Protein AF-A0A4Y2I0S1-F1 (afdb_monomer)

Secondary structure (DSSP, 8-state):
----S----PPPP--S-TTSHHHHHHHHHHHHHHHHHHT-S--EEEE-HHHHHHHHHHHHTSPTT-TTTT-EEEE-HHHHHHHHHHHHHHHTTTTTHHHHHHTTS-HHHHHHHHTT--HHHHHHHHHHHHHHHT--

Foldseek 3Di:
DDPPDDDDDDQDDDPDDLLDLVNLVVVLVSQLVVCVVVVHPAREDEDEDNSLVSLVVVLVPDPPPDSSVRHHYHYDPLQVLLVVLQVVLVVCPPVCVLVVCVVPDPNVLSVCRNNSNDSVSSVVSVVVVVVVVVVD

Solvent-accessible surface area (backbone atoms only — not comparable to full-atom values): 8061 Å² total; per-residue (Å²): 134,87,79,90,67,91,80,93,78,84,76,83,86,71,99,57,61,73,89,37,69,68,46,46,51,51,49,53,53,52,50,47,52,51,29,57,76,72,70,48,94,72,43,76,49,73,26,54,69,74,55,30,54,56,48,47,51,54,32,69,70,36,58,87,89,37,76,62,43,63,47,44,76,36,63,27,69,65,53,46,53,19,53,50,34,20,50,50,34,59,75,44,59,91,71,53,55,67,64,61,47,48,79,80,40,62,68,81,49,49,59,30,21,33,59,42,72,33,56,70,49,35,54,55,52,54,49,53,58,54,55,54,67,74,76,110

Sequence (136 aa):
MEFLISRILFLPFIPQPASDYNTIYTTLICALGNEKRYGHDACIVTFDQPLYTEAREIVAAAPEGSDLSKIVIRLGGFHLLSSFSGAFGYIMQGSGIKEMLSIIYAPNSLDKMLTSNAHWTCLLGWIALLWRKKNY

Mean predicted aligned error: 7.84 Å

pLDDT: mean 84.78, std 13.18, range [46.78, 97.5]

Nearest PDB structures (foldseek):
  1ve5-assembly1_D  TM=4.738E-01  e=5.826E+00  Thermus thermophilus HB8
  8tef-assembly2_D  TM=2.827E-01  e=2.085E+00  Flavobacterium johnsoniae UW101
  8ted-assembly1_A  TM=2.713E-01  e=1.975E+00  Flavobacterium johnsoniae UW101
  8p6f-assembly1_B  TM=2.534E-01  e=2.201E+00  Flavobacterium johnsoniae
  8tfm-assembly1_A  TM=2.835E-01  e=6.150E+00  Flavobacterium johnsoniae UW101

Organism: Araneus ventricosus (NCBI:txid182803)

Radius of gyration: 19.7 Å; Cα contacts (8 Å, |Δi|>4): 127; chains: 1; bounding box: 52×30×52 Å

Structure (mmCIF, N/CA/C/O backbone):
data_AF-A0A4Y2I0S1-F1
#
_entry.id   AF-A0A4Y2I0S1-F1
#
loop_
_atom_site.group_PDB
_atom_site.id
_atom_site.type_symbol
_atom_site.label_atom_id
_atom_site.label_alt_id
_atom_site.label_comp_id
_atom_site.label_asym_id
_atom_site.label_entity_id
_atom_site.label_seq_id
_atom_site.pdbx_PDB_ins_code
_atom_site.Cartn_x
_atom_site.Cartn_y
_atom_site.Cartn_z
_atom_site.occupancy
_atom_site.B_iso_or_equiv
_atom_site.auth_seq_id
_atom_site.auth_comp_id
_atom_site.auth_asym_id
_atom_site.auth_atom_id
_atom_site.pdbx_PDB_model_num
ATOM 1 N N . MET A 1 1 ? -31.343 0.605 1.102 1.00 46.78 1 MET A N 1
ATOM 2 C CA . MET A 1 1 ? -31.134 1.790 0.246 1.00 46.78 1 MET A CA 1
ATOM 3 C C . MET A 1 1 ? -30.093 1.367 -0.780 1.00 46.78 1 MET A C 1
ATOM 5 O O . MET A 1 1 ? -28.951 1.170 -0.398 1.00 46.78 1 MET A O 1
ATOM 9 N N . GLU A 1 2 ? -30.507 1.054 -2.011 1.00 48.66 2 GLU A N 1
ATOM 10 C CA . GLU A 1 2 ? -29.585 0.655 -3.087 1.00 48.66 2 GLU A CA 1
ATOM 11 C C . GLU A 1 2 ? -28.852 1.898 -3.597 1.00 48.66 2 GLU A C 1
ATOM 13 O O . GLU A 1 2 ? -29.475 2.824 -4.118 1.00 48.66 2 GLU A O 1
ATOM 18 N N . PHE A 1 3 ? -27.533 1.957 -3.425 1.00 54.91 3 PHE A N 1
ATOM 19 C CA . PHE A 1 3 ? -26.732 3.029 -4.007 1.00 54.91 3 PHE A CA 1
ATOM 20 C C . PHE A 1 3 ? -26.399 2.677 -5.463 1.00 54.91 3 PHE A C 1
ATOM 22 O O . PHE A 1 3 ? -25.462 1.933 -5.728 1.00 54.91 3 PHE A O 1
ATOM 29 N N . LEU A 1 4 ? -27.161 3.232 -6.412 1.00 61.66 4 LEU A N 1
ATOM 30 C CA . LEU A 1 4 ? -26.894 3.141 -7.859 1.00 61.66 4 LEU A CA 1
ATOM 31 C C . LEU A 1 4 ? -25.802 4.120 -8.345 1.00 61.66 4 LEU A C 1
ATOM 33 O O . LEU A 1 4 ? -25.458 4.121 -9.524 1.00 61.66 4 LEU A O 1
ATOM 37 N N . ILE A 1 5 ? -25.270 4.984 -7.470 1.00 71.31 5 ILE A N 1
ATOM 3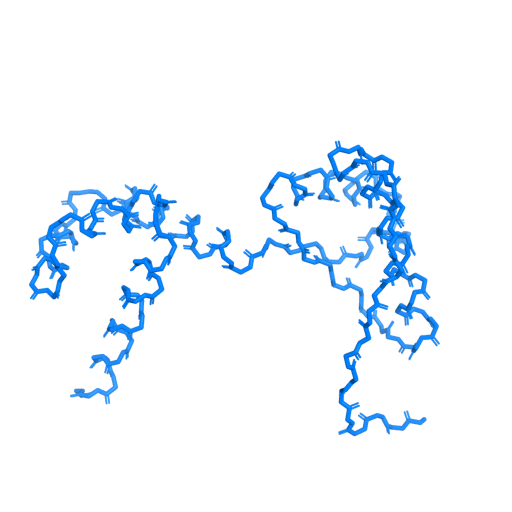8 C CA . ILE A 1 5 ? -24.344 6.069 -7.834 1.00 71.31 5 ILE A CA 1
ATOM 39 C C . ILE A 1 5 ? -23.245 6.201 -6.770 1.00 71.31 5 ILE A C 1
ATOM 41 O O . ILE A 1 5 ? -23.533 6.341 -5.581 1.00 71.31 5 ILE A O 1
ATOM 45 N N . SER A 1 6 ? -21.981 6.201 -7.203 1.00 78.81 6 SER A N 1
ATOM 46 C CA . SER A 1 6 ? -20.822 6.507 -6.356 1.00 78.81 6 SER A CA 1
ATOM 47 C C . SER A 1 6 ? -20.752 8.001 -6.033 1.00 78.81 6 SER A C 1
ATOM 49 O O . SER A 1 6 ? -20.945 8.832 -6.921 1.00 78.81 6 SER A O 1
ATOM 51 N N . ARG A 1 7 ? -20.398 8.357 -4.795 1.00 81.31 7 ARG A N 1
ATOM 52 C CA . ARG A 1 7 ? -20.211 9.751 -4.367 1.00 81.31 7 ARG A CA 1
ATOM 53 C C . ARG A 1 7 ? -18.780 9.979 -3.897 1.00 81.31 7 ARG A C 1
ATOM 55 O O . ARG A 1 7 ? -18.279 9.226 -3.072 1.00 81.31 7 ARG A O 1
ATOM 62 N N . ILE A 1 8 ? -18.159 11.047 -4.385 1.00 86.81 8 ILE A N 1
ATOM 63 C CA . ILE A 1 8 ? -16.837 11.487 -3.933 1.00 86.81 8 ILE A CA 1
ATOM 64 C C . ILE A 1 8 ? -17.041 12.487 -2.799 1.00 86.81 8 ILE A C 1
ATOM 66 O O . ILE A 1 8 ? -17.751 13.479 -2.965 1.00 86.81 8 ILE A O 1
ATOM 70 N N . LEU A 1 9 ? -16.441 12.208 -1.646 1.00 86.56 9 LEU A N 1
ATOM 71 C CA . LEU A 1 9 ? -16.467 13.075 -0.475 1.00 86.56 9 LEU A CA 1
ATOM 72 C C . LEU A 1 9 ? -15.038 13.353 -0.019 1.00 86.56 9 LEU A C 1
ATOM 74 O O . LEU A 1 9 ? -14.161 12.500 -0.143 1.00 86.56 9 LEU A O 1
ATOM 78 N N . PHE A 1 10 ? -14.825 14.538 0.540 1.00 86.75 10 PHE A N 1
ATOM 79 C CA . PHE A 1 10 ? -13.570 14.866 1.200 1.00 86.75 10 PHE A CA 1
ATOM 80 C C . PHE A 1 10 ? -13.596 14.348 2.636 1.00 86.75 10 PHE A C 1
ATOM 82 O O . PHE A 1 10 ? -14.579 14.539 3.357 1.00 86.75 10 PHE A O 1
ATOM 89 N N . LEU A 1 11 ? -12.506 13.705 3.048 1.00 85.06 11 LEU A N 1
ATOM 90 C CA . LEU A 1 11 ? -12.262 13.399 4.452 1.00 85.06 11 LEU A CA 1
ATOM 91 C C . LEU A 1 11 ? -11.873 14.684 5.203 1.00 85.06 11 LEU A C 1
ATOM 93 O O . LEU A 1 11 ? -11.338 15.613 4.590 1.00 85.06 11 LEU A O 1
ATOM 97 N N . PRO A 1 12 ? -12.146 14.769 6.515 1.00 88.19 12 PRO A N 1
ATOM 98 C CA . PRO A 1 12 ? -11.723 15.911 7.314 1.00 88.19 12 PRO A CA 1
ATOM 99 C C . PRO A 1 12 ? -10.195 16.045 7.312 1.00 88.19 12 PRO A C 1
ATOM 101 O O . PRO A 1 12 ? -9.469 15.051 7.327 1.00 88.19 12 PRO A O 1
ATOM 104 N N . PHE A 1 13 ? -9.707 17.286 7.330 1.00 91.44 13 PHE A N 1
ATOM 105 C CA . PHE A 1 13 ? -8.280 17.558 7.474 1.00 91.44 13 PHE A CA 1
ATOM 106 C C . PHE A 1 13 ? -7.802 17.184 8.877 1.00 91.44 13 PHE A C 1
ATOM 108 O O . PHE A 1 13 ? -8.424 17.559 9.871 1.00 91.44 13 PHE A O 1
ATOM 115 N N . ILE A 1 14 ? -6.663 16.497 8.950 1.00 93.31 14 ILE A N 1
ATOM 116 C CA . ILE A 1 14 ? -5.964 16.209 10.203 1.00 93.31 14 ILE A CA 1
ATOM 117 C C . ILE A 1 14 ? -4.754 17.151 10.256 1.00 93.31 14 ILE A C 1
ATOM 119 O O . ILE A 1 14 ? -3.807 16.949 9.496 1.00 93.31 14 ILE A O 1
ATOM 123 N N . PRO A 1 15 ? -4.776 18.213 11.084 1.00 93.69 15 PRO A N 1
ATOM 124 C CA . PRO A 1 15 ? -3.744 19.248 11.085 1.00 93.69 15 PRO A CA 1
ATOM 125 C C . PRO A 1 15 ? -2.524 18.811 11.910 1.00 93.69 15 PRO A C 1
ATOM 127 O O . PRO A 1 15 ? -2.144 19.483 12.864 1.00 93.69 15 PRO A O 1
ATOM 130 N N . GLN A 1 16 ? -1.949 17.654 11.582 1.00 95.75 16 GLN A N 1
ATOM 131 C CA . GLN A 1 16 ? -0.758 17.082 12.212 1.00 95.75 16 GLN A CA 1
ATOM 1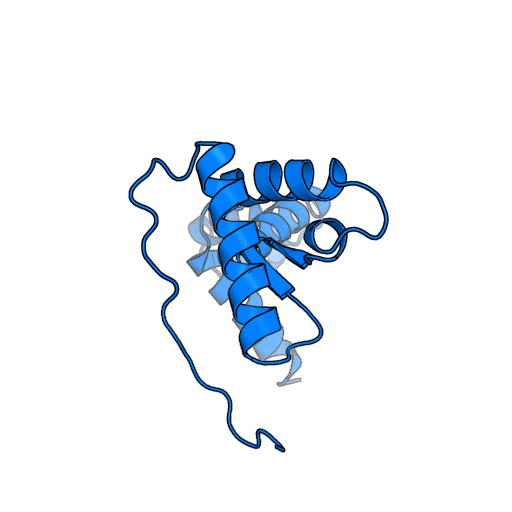32 C C . GLN A 1 16 ? 0.206 16.573 11.129 1.00 95.75 16 GLN A C 1
ATOM 134 O O . GLN A 1 16 ? -0.223 16.335 9.996 1.00 95.75 16 GLN A O 1
ATOM 139 N N . PRO A 1 17 ? 1.506 16.416 11.431 1.00 95.56 17 PRO A N 1
ATOM 140 C CA . PRO A 1 17 ? 2.467 15.894 10.467 1.00 95.56 17 PRO A CA 1
ATOM 141 C C . PRO A 1 17 ? 2.052 14.511 9.955 1.00 95.56 17 PRO A C 1
ATOM 143 O O . PRO A 1 17 ? 1.749 13.619 10.745 1.00 95.56 17 PRO A O 1
ATOM 146 N N . ALA A 1 18 ? 2.064 14.324 8.634 1.00 91.75 18 ALA A N 1
ATOM 147 C CA . ALA A 1 18 ? 1.644 13.067 8.013 1.00 91.75 18 ALA A CA 1
ATOM 148 C C . ALA A 1 18 ? 2.544 11.877 8.389 1.00 91.75 18 ALA A C 1
ATOM 150 O O . ALA A 1 18 ? 2.068 10.751 8.404 1.00 91.75 18 ALA A O 1
ATOM 151 N N . SER A 1 19 ? 3.815 12.135 8.707 1.00 89.62 19 SER A N 1
ATOM 152 C CA . SER A 1 19 ? 4.810 11.137 9.122 1.00 89.62 19 SER A CA 1
ATOM 153 C C . SER A 1 19 ? 4.753 10.776 10.611 1.0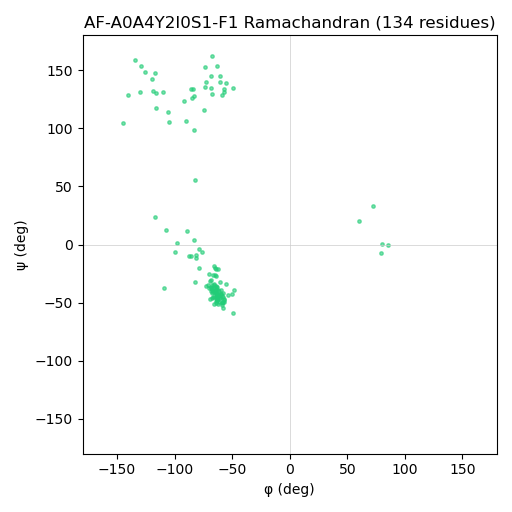0 89.62 19 SER A C 1
ATOM 155 O O . SER A 1 19 ? 5.643 10.095 11.105 1.00 89.62 19 SER A O 1
ATOM 157 N N . ASP A 1 20 ? 3.793 11.313 11.368 1.00 95.00 20 ASP A N 1
ATOM 158 C CA . ASP A 1 20 ? 3.564 10.879 12.745 1.00 95.00 20 ASP A CA 1
ATOM 159 C C . ASP A 1 20 ? 2.644 9.651 12.733 1.00 95.00 20 ASP A C 1
ATOM 161 O O . ASP A 1 20 ? 1.531 9.691 12.198 1.00 95.00 20 ASP A O 1
ATOM 165 N N . TYR A 1 21 ? 3.088 8.574 13.380 1.00 95.19 21 TYR A N 1
ATOM 166 C CA . TYR A 1 21 ? 2.317 7.349 13.590 1.00 95.19 21 TYR A CA 1
ATOM 167 C C . TYR A 1 21 ? 0.905 7.613 14.123 1.00 95.19 21 TYR A C 1
ATOM 169 O O . TYR A 1 21 ? -0.058 6.980 13.683 1.00 95.19 21 TYR A O 1
ATOM 177 N N . ASN A 1 22 ? 0.749 8.575 15.037 1.00 96.12 22 ASN A N 1
ATOM 178 C CA . ASN A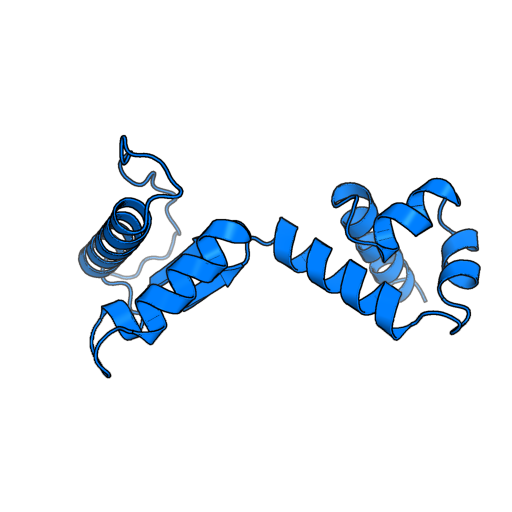 1 22 ? -0.556 8.931 15.592 1.00 96.12 22 ASN A CA 1
ATOM 179 C C . ASN A 1 22 ? -1.469 9.572 14.542 1.00 96.12 22 ASN A C 1
ATOM 181 O O . ASN A 1 22 ? -2.682 9.336 14.550 1.00 96.12 22 ASN A O 1
ATOM 185 N N . THR A 1 23 ? -0.906 10.351 13.617 1.00 96.88 23 THR A N 1
ATOM 186 C CA . THR A 1 23 ? -1.643 10.943 12.493 1.00 96.88 23 THR A CA 1
ATOM 187 C C . THR A 1 23 ? -2.137 9.855 11.549 1.00 96.88 23 THR A C 1
ATOM 189 O O . THR A 1 23 ? -3.310 9.863 11.163 1.00 96.88 23 THR A O 1
ATOM 192 N N . ILE A 1 24 ? -1.285 8.882 11.215 1.00 96.94 24 ILE A N 1
ATOM 193 C CA . ILE A 1 24 ? -1.656 7.751 10.352 1.00 96.94 24 ILE A CA 1
ATOM 194 C C . ILE A 1 24 ? -2.740 6.909 11.024 1.00 96.94 24 ILE A C 1
ATOM 196 O O . ILE A 1 24 ? -3.777 6.642 10.417 1.00 96.94 24 ILE A O 1
ATOM 200 N N . TYR A 1 25 ? -2.563 6.566 12.301 1.00 96.75 25 TYR A N 1
ATOM 201 C CA . TYR A 1 25 ? -3.567 5.843 13.078 1.00 96.75 25 TYR A CA 1
ATOM 202 C C . TYR A 1 25 ? -4.911 6.585 13.105 1.00 96.75 25 TYR A C 1
ATOM 204 O O . TYR A 1 25 ? -5.951 6.015 12.773 1.00 96.75 25 TYR A O 1
ATOM 212 N N . THR A 1 26 ? -4.898 7.883 13.417 1.00 96.44 26 THR A N 1
ATOM 213 C CA . THR A 1 26 ? -6.106 8.724 13.431 1.00 96.44 26 THR A CA 1
ATOM 214 C C . THR A 1 26 ? -6.784 8.755 12.060 1.00 96.44 26 THR A C 1
ATOM 216 O O . THR A 1 26 ? -8.010 8.674 11.975 1.00 96.44 26 THR A O 1
ATOM 219 N N . THR A 1 27 ? -5.998 8.802 10.981 1.00 96.31 27 THR A N 1
ATOM 220 C CA . THR A 1 27 ? -6.499 8.732 9.600 1.00 96.31 27 THR A CA 1
ATOM 221 C C . THR A 1 27 ? -7.245 7.422 9.346 1.00 96.31 27 THR A C 1
ATOM 223 O O . THR A 1 27 ? -8.357 7.448 8.819 1.00 96.31 27 THR A O 1
ATOM 226 N N . LEU A 1 28 ? -6.686 6.283 9.767 1.00 96.50 28 LEU A N 1
ATOM 227 C CA . LEU A 1 28 ? -7.314 4.965 9.617 1.00 96.50 28 LEU A CA 1
ATOM 228 C C . LEU A 1 28 ? -8.630 4.857 10.392 1.00 96.50 28 LEU A C 1
ATOM 230 O O . LEU A 1 28 ? -9.627 4.372 9.855 1.00 96.50 28 LEU A O 1
ATOM 234 N N . ILE A 1 29 ? -8.664 5.353 11.631 1.00 95.69 29 ILE A N 1
ATOM 235 C CA . ILE A 1 29 ? -9.886 5.375 12.445 1.00 95.69 29 ILE A CA 1
ATOM 236 C C . ILE A 1 29 ? -10.945 6.292 11.823 1.00 95.69 29 ILE A C 1
ATOM 238 O O . ILE A 1 29 ? -12.124 5.937 11.790 1.00 95.69 29 ILE A O 1
ATOM 242 N N . CYS A 1 30 ? -10.539 7.443 11.283 1.00 94.88 30 CYS A N 1
ATOM 243 C CA . CYS A 1 30 ? -11.442 8.354 10.587 1.00 94.88 30 CYS A CA 1
ATOM 244 C C . CYS A 1 30 ? -12.034 7.717 9.321 1.00 94.88 30 CYS A C 1
ATOM 246 O O . CYS A 1 30 ? -13.246 7.800 9.102 1.00 94.88 30 CYS A O 1
ATOM 248 N N . ALA A 1 31 ? -11.207 7.048 8.513 1.00 94.31 31 ALA A N 1
ATOM 249 C CA . ALA A 1 31 ? -11.660 6.312 7.337 1.00 94.31 31 ALA A CA 1
ATOM 250 C C . ALA A 1 31 ? -12.670 5.229 7.741 1.00 94.31 31 ALA A C 1
ATOM 252 O O . ALA A 1 31 ? -13.806 5.244 7.277 1.00 94.31 31 ALA A O 1
ATOM 253 N N . LEU A 1 32 ? -12.318 4.379 8.708 1.00 94.25 32 LEU A N 1
ATOM 254 C CA . LEU A 1 32 ? -13.193 3.321 9.212 1.00 94.25 32 LEU A CA 1
ATOM 255 C C . LEU A 1 32 ? -14.529 3.854 9.756 1.00 94.25 32 LEU A C 1
ATOM 257 O O . LEU A 1 32 ? -15.583 3.266 9.512 1.00 94.25 32 LEU A O 1
ATOM 261 N N . GLY A 1 33 ? -14.503 4.968 10.490 1.00 93.19 33 GLY A N 1
ATOM 262 C CA . GLY A 1 33 ? -15.710 5.617 10.998 1.00 93.19 33 GLY A CA 1
ATOM 263 C C . GLY A 1 33 ? -16.631 6.111 9.880 1.00 93.19 33 GLY A C 1
ATOM 264 O O . GLY A 1 33 ? -17.850 5.968 9.982 1.00 93.19 33 GLY A O 1
ATOM 265 N N . ASN A 1 34 ? -16.060 6.644 8.796 1.00 90.75 34 ASN A N 1
ATOM 266 C CA . ASN A 1 34 ? -16.827 7.047 7.618 1.00 90.75 34 ASN A CA 1
ATOM 267 C C . ASN A 1 34 ? -17.424 5.841 6.890 1.00 90.75 34 ASN A C 1
ATOM 269 O O . ASN A 1 34 ? -18.616 5.858 6.595 1.00 90.75 34 ASN A O 1
ATOM 273 N N . GLU A 1 35 ? -16.644 4.783 6.668 1.00 89.25 35 GLU A N 1
ATOM 274 C CA . GLU A 1 35 ? -17.133 3.564 6.014 1.00 89.25 35 GLU A CA 1
ATOM 275 C C . GLU A 1 35 ? -18.331 2.967 6.767 1.00 89.25 35 GLU A C 1
ATOM 277 O O . GLU A 1 35 ? -19.395 2.743 6.186 1.00 89.25 35 GLU A O 1
ATOM 282 N N . LYS A 1 36 ? -18.222 2.839 8.098 1.00 90.25 36 LYS A N 1
ATOM 283 C CA . LYS A 1 36 ? -19.326 2.376 8.955 1.00 90.25 36 LYS A CA 1
ATOM 284 C C . LYS A 1 36 ? -20.553 3.280 8.875 1.00 90.25 36 LYS A C 1
ATOM 286 O O . LYS A 1 36 ? -21.675 2.786 8.812 1.00 90.25 36 LYS A O 1
ATOM 291 N N . ARG A 1 37 ? -20.356 4.602 8.871 1.00 89.50 37 ARG A N 1
ATOM 292 C CA . ARG A 1 37 ? -21.448 5.584 8.782 1.00 89.50 37 ARG A CA 1
ATOM 293 C C . ARG A 1 37 ? -22.255 5.440 7.490 1.00 89.50 37 ARG A C 1
ATOM 295 O O . ARG A 1 37 ? -23.452 5.717 7.502 1.00 89.50 37 ARG A O 1
ATOM 302 N N . TYR A 1 38 ? -21.613 5.033 6.398 1.00 86.94 38 TYR A N 1
ATOM 303 C CA . TYR A 1 38 ? -22.260 4.845 5.100 1.00 86.94 38 TYR A CA 1
ATOM 304 C C . TYR A 1 38 ? -22.638 3.387 4.801 1.00 86.94 38 TYR A C 1
ATOM 306 O O . TYR A 1 38 ? -23.228 3.124 3.756 1.00 86.94 38 TYR A O 1
ATOM 314 N N . GLY A 1 39 ? -22.382 2.461 5.732 1.00 86.69 39 GLY A N 1
ATOM 315 C CA . GLY A 1 39 ? -22.745 1.050 5.592 1.00 86.69 39 GLY A CA 1
ATOM 316 C C . GLY A 1 39 ? -21.880 0.299 4.581 1.00 86.69 39 GLY A C 1
ATOM 317 O O . GLY A 1 39 ? -22.386 -0.577 3.887 1.00 86.69 39 GLY A O 1
ATOM 318 N N . HIS A 1 40 ? -20.605 0.666 4.458 1.00 87.00 40 HIS A N 1
ATOM 319 C CA . HIS A 1 40 ? -19.652 -0.040 3.609 1.00 87.00 40 HIS A CA 1
ATOM 320 C C . HIS A 1 40 ? -19.014 -1.220 4.354 1.00 87.00 40 HIS A C 1
ATOM 322 O O . HIS A 1 40 ? -18.544 -1.078 5.484 1.00 87.00 40 HIS A O 1
ATOM 328 N N . ASP A 1 41 ? -18.960 -2.377 3.691 1.00 86.31 41 ASP A N 1
ATOM 329 C CA . ASP A 1 41 ? -18.407 -3.615 4.260 1.00 86.31 41 ASP A CA 1
ATOM 330 C C . ASP A 1 41 ? -16.870 -3.657 4.250 1.00 86.31 41 ASP A C 1
ATOM 332 O O . ASP A 1 41 ? -16.257 -4.430 4.987 1.00 86.31 41 ASP A O 1
ATOM 336 N N . ALA A 1 42 ? -16.232 -2.840 3.408 1.00 90.25 42 ALA A N 1
ATOM 337 C CA . ALA A 1 42 ? -14.787 -2.830 3.220 1.00 90.25 42 ALA A CA 1
ATOM 338 C C . ALA A 1 42 ? -14.225 -1.413 3.335 1.00 90.25 42 ALA A C 1
ATOM 340 O O . ALA A 1 42 ? -14.692 -0.499 2.665 1.00 90.25 42 ALA A O 1
ATOM 341 N N . CYS A 1 43 ? -13.160 -1.260 4.125 1.00 95.00 43 CYS A N 1
ATOM 342 C CA . CYS A 1 43 ? -12.387 -0.026 4.223 1.00 95.00 43 CYS A CA 1
ATOM 343 C C . CYS A 1 43 ? -11.061 -0.204 3.481 1.00 95.00 43 CYS A C 1
ATOM 345 O O . CYS A 1 43 ? -10.229 -1.025 3.876 1.00 95.00 43 CYS A O 1
ATOM 347 N N . ILE A 1 44 ? -10.872 0.544 2.391 1.00 95.50 44 ILE A N 1
ATOM 348 C CA . ILE A 1 44 ? -9.650 0.510 1.583 1.00 95.50 44 ILE A CA 1
ATOM 349 C C . ILE A 1 44 ? -8.988 1.880 1.657 1.00 95.50 44 ILE A C 1
ATOM 351 O O . ILE A 1 44 ? -9.543 2.867 1.180 1.00 95.50 44 ILE A O 1
ATOM 355 N N . VAL A 1 45 ? -7.775 1.933 2.203 1.00 95.81 45 VAL A N 1
ATOM 356 C CA . VAL A 1 45 ? -7.019 3.182 2.345 1.00 95.81 45 VAL A CA 1
ATOM 357 C C . VAL A 1 45 ? -5.756 3.098 1.506 1.00 95.81 45 VAL A C 1
ATOM 359 O O . VAL A 1 45 ? -5.025 2.110 1.557 1.00 95.81 45 VAL A O 1
ATOM 362 N N . THR A 1 46 ? -5.513 4.131 0.703 1.00 95.94 46 THR A N 1
ATOM 363 C CA . THR A 1 46 ? -4.351 4.200 -0.186 1.00 95.94 46 THR A CA 1
ATOM 364 C C . THR A 1 46 ? -3.377 5.256 0.321 1.00 95.94 46 THR A C 1
ATOM 366 O O . THR A 1 46 ? -3.791 6.380 0.589 1.00 95.94 46 THR A O 1
ATOM 369 N N . PHE A 1 47 ? -2.097 4.901 0.426 1.00 95.38 47 PHE A N 1
ATOM 370 C CA . PHE A 1 47 ? -1.031 5.779 0.912 1.00 95.38 47 PHE A CA 1
ATOM 371 C C . PHE A 1 47 ? 0.166 5.806 -0.039 1.00 95.38 47 PHE A C 1
ATOM 373 O O . PHE A 1 47 ? 0.444 4.827 -0.735 1.00 95.38 47 PHE A O 1
ATOM 380 N N . ASP A 1 48 ? 0.918 6.904 -0.011 1.00 92.62 48 ASP A N 1
ATOM 381 C CA . ASP A 1 48 ? 2.245 6.972 -0.625 1.00 92.62 48 ASP A CA 1
ATOM 382 C C . ASP A 1 48 ? 3.244 6.069 0.108 1.00 92.62 48 ASP A C 1
ATOM 384 O O . ASP A 1 48 ? 3.011 5.650 1.240 1.00 92.62 48 ASP A O 1
ATOM 388 N N . GLN A 1 49 ? 4.364 5.745 -0.541 1.00 88.69 49 GLN A N 1
ATOM 389 C CA . GLN A 1 49 ? 5.253 4.660 -0.106 1.00 88.69 49 GLN A CA 1
ATOM 390 C C . GLN A 1 49 ? 5.733 4.732 1.362 1.00 88.69 49 GLN A C 1
ATOM 392 O O . GLN A 1 49 ? 5.693 3.689 2.022 1.00 88.69 49 GLN A O 1
ATOM 397 N N . PRO A 1 50 ? 6.149 5.891 1.913 1.00 91.31 50 PRO A N 1
ATOM 398 C CA . PRO A 1 50 ? 6.552 5.961 3.319 1.00 91.31 50 PRO A CA 1
ATOM 399 C C . PRO A 1 50 ? 5.384 5.655 4.267 1.00 91.31 50 PRO A C 1
ATOM 401 O O . PRO A 1 50 ? 5.484 4.776 5.117 1.00 91.31 50 PRO A O 1
ATOM 404 N N . LEU A 1 51 ? 4.238 6.298 4.037 1.00 95.75 51 LEU A N 1
ATOM 405 C CA . LEU A 1 51 ? 3.041 6.165 4.872 1.00 95.75 51 LEU A CA 1
ATOM 406 C C . LEU A 1 51 ? 2.392 4.782 4.742 1.00 95.75 51 LEU A C 1
ATOM 408 O O . LEU A 1 51 ? 1.821 4.267 5.697 1.00 95.75 51 LEU A O 1
ATOM 412 N N . TYR A 1 52 ? 2.494 4.162 3.564 1.00 96.06 52 TYR A N 1
ATOM 413 C CA . TYR A 1 52 ? 2.026 2.802 3.317 1.00 96.06 52 TYR A CA 1
ATOM 414 C C . TYR A 1 52 ? 2.699 1.807 4.262 1.00 96.06 52 TYR A C 1
ATOM 416 O O . TYR A 1 52 ? 2.017 0.955 4.826 1.00 96.06 52 TYR A O 1
ATOM 424 N N . THR A 1 53 ? 4.018 1.919 4.440 1.00 95.12 53 THR A N 1
ATOM 425 C CA . THR A 1 53 ? 4.785 1.014 5.304 1.00 95.12 53 THR A CA 1
ATOM 426 C C . THR A 1 53 ? 4.317 1.131 6.754 1.00 95.12 53 THR A C 1
ATOM 428 O O . THR A 1 53 ? 3.909 0.134 7.343 1.00 95.12 53 THR A O 1
ATOM 431 N N . GLU A 1 54 ? 4.242 2.351 7.285 1.00 96.44 54 GLU A N 1
ATOM 432 C CA . GLU A 1 54 ? 3.800 2.599 8.664 1.00 96.44 54 GLU A CA 1
ATOM 433 C C . GLU A 1 54 ? 2.331 2.187 8.880 1.00 96.44 54 GLU A C 1
ATOM 435 O O . GLU A 1 54 ? 1.991 1.526 9.861 1.00 96.44 54 GLU A O 1
ATOM 440 N N . ALA A 1 55 ? 1.441 2.480 7.925 1.00 97.50 55 ALA A N 1
ATOM 441 C CA . ALA A 1 55 ? 0.041 2.059 7.994 1.00 97.50 55 ALA A CA 1
ATOM 442 C C . ALA A 1 55 ? -0.115 0.527 7.970 1.00 97.50 55 ALA A C 1
ATOM 444 O O . ALA A 1 55 ? -0.989 -0.020 8.647 1.00 97.50 55 ALA A O 1
ATOM 445 N N . ARG A 1 56 ? 0.727 -0.181 7.204 1.00 97.25 56 ARG A N 1
ATOM 446 C CA . ARG A 1 56 ? 0.764 -1.652 7.184 1.00 97.25 56 ARG A CA 1
ATOM 447 C C . ARG A 1 56 ? 1.202 -2.215 8.530 1.00 97.25 56 ARG A C 1
ATOM 449 O O . ARG A 1 56 ? 0.603 -3.191 8.971 1.00 97.25 56 ARG A O 1
ATOM 456 N N . GLU A 1 57 ? 2.198 -1.608 9.167 1.00 97.00 57 GLU A N 1
ATOM 457 C CA . GLU A 1 57 ? 2.656 -1.997 10.503 1.00 97.00 57 GLU A CA 1
ATOM 458 C C . GLU A 1 57 ? 1.555 -1.798 11.550 1.00 97.00 57 GLU A C 1
ATOM 460 O O . GLU A 1 57 ? 1.266 -2.718 12.312 1.00 97.00 57 GLU A O 1
ATOM 465 N N . ILE A 1 58 ? 0.857 -0.657 11.517 1.00 97.31 58 ILE A N 1
ATOM 466 C CA . ILE A 1 58 ? -0.281 -0.374 12.405 1.00 97.31 58 ILE A CA 1
ATOM 467 C C . ILE A 1 58 ? -1.384 -1.432 12.261 1.00 97.31 58 ILE A C 1
ATOM 469 O O . ILE A 1 58 ? -1.866 -1.966 13.260 1.00 97.31 58 ILE A O 1
ATOM 473 N N . VAL A 1 59 ? -1.792 -1.750 11.027 1.00 97.38 59 VAL A N 1
ATOM 474 C CA . VAL A 1 59 ? -2.842 -2.753 10.774 1.00 97.38 59 VAL A CA 1
ATOM 475 C C . VAL A 1 59 ? -2.380 -4.158 11.167 1.00 97.38 59 VAL A C 1
ATOM 477 O O . VAL A 1 59 ? -3.172 -4.919 11.716 1.00 97.38 59 VAL A O 1
ATOM 480 N N . ALA A 1 60 ? -1.111 -4.501 10.933 1.00 96.69 60 ALA A N 1
ATOM 481 C CA . ALA A 1 60 ? -0.547 -5.796 11.313 1.00 96.69 60 ALA A CA 1
ATOM 482 C C . ALA A 1 60 ? -0.420 -5.972 12.835 1.00 96.69 60 ALA A C 1
ATOM 484 O O . ALA A 1 60 ? -0.531 -7.091 13.327 1.00 96.69 60 ALA A O 1
ATOM 485 N N . ALA A 1 61 ? -0.206 -4.883 13.577 1.00 97.06 61 ALA A N 1
ATOM 486 C CA . ALA A 1 61 ? -0.156 -4.883 15.037 1.00 97.06 61 ALA A CA 1
ATOM 487 C C . ALA A 1 61 ? -1.549 -4.861 15.698 1.00 97.06 61 ALA A C 1
ATOM 489 O O . ALA A 1 61 ? -1.656 -5.007 16.918 1.00 97.06 61 ALA A O 1
ATOM 490 N N . ALA A 1 62 ? -2.620 -4.655 14.926 1.00 96.94 62 ALA A N 1
ATOM 491 C CA . ALA A 1 62 ? -3.974 -4.612 15.457 1.00 96.94 62 ALA A CA 1
ATOM 492 C C . ALA A 1 62 ? -4.424 -6.003 15.951 1.00 96.94 62 ALA A C 1
ATOM 494 O O . ALA A 1 62 ? -4.102 -7.010 15.318 1.00 96.94 62 ALA A O 1
ATOM 495 N N . PRO A 1 63 ? -5.224 -6.087 17.034 1.00 96.88 63 PRO A N 1
ATOM 496 C CA . PRO A 1 63 ? -5.774 -7.358 17.495 1.00 96.88 63 PRO A CA 1
ATOM 497 C C . PRO A 1 63 ? -6.547 -8.072 16.386 1.00 96.88 63 PRO A C 1
ATOM 499 O O . PRO A 1 63 ? -7.317 -7.440 15.651 1.00 96.88 63 PRO A O 1
ATOM 502 N N . GLU A 1 64 ? -6.370 -9.386 16.291 1.00 94.94 64 GLU A N 1
ATOM 503 C CA . GLU A 1 64 ? -7.044 -10.207 15.289 1.00 94.94 64 GLU A CA 1
ATOM 504 C C . GLU A 1 64 ? -8.571 -10.057 15.393 1.00 94.94 64 GLU A C 1
ATOM 506 O O . GLU A 1 64 ? -9.148 -10.048 16.481 1.00 94.94 64 GLU A O 1
ATOM 511 N N . GLY A 1 65 ? -9.234 -9.871 14.250 1.00 92.06 65 GLY A N 1
ATOM 512 C CA . GLY A 1 65 ? -10.685 -9.685 14.178 1.00 92.06 65 GLY A CA 1
ATOM 513 C C . GLY A 1 65 ? -11.178 -8.276 14.530 1.00 92.06 65 GLY A C 1
ATOM 514 O O . GLY A 1 65 ? -12.357 -7.979 14.306 1.00 92.06 65 GLY A O 1
ATOM 515 N N . SER A 1 66 ? -10.302 -7.382 15.007 1.00 94.81 66 SER A N 1
ATOM 516 C CA . SER A 1 66 ? -10.637 -5.967 15.198 1.00 94.81 66 SER A CA 1
ATOM 517 C C . SER A 1 66 ? -10.973 -5.293 13.868 1.00 94.81 66 SER A C 1
ATOM 519 O O . SER A 1 66 ? -10.477 -5.680 12.810 1.00 94.81 66 SER A O 1
ATOM 521 N N . ASP A 1 67 ? -11.784 -4.240 13.897 1.00 94.25 67 ASP A N 1
ATOM 522 C CA . ASP A 1 67 ? -12.134 -3.531 12.662 1.00 94.25 67 ASP A CA 1
ATOM 523 C C . ASP A 1 67 ? -10.931 -2.842 12.006 1.00 94.25 67 ASP A C 1
ATOM 525 O O . ASP A 1 67 ? -10.898 -2.701 10.787 1.00 94.25 67 ASP A O 1
ATOM 529 N N . LEU A 1 68 ? -9.917 -2.479 12.798 1.00 95.44 68 LEU A N 1
ATOM 530 C CA . LEU A 1 68 ? -8.652 -1.949 12.293 1.00 95.44 68 LEU A CA 1
ATOM 531 C C . LEU A 1 68 ? -7.870 -3.012 11.503 1.00 95.44 68 LEU A C 1
ATOM 533 O O . LEU A 1 68 ? -7.361 -2.709 10.429 1.00 95.44 68 LEU A O 1
ATOM 537 N N . SER A 1 69 ? -7.842 -4.264 11.982 1.00 95.50 69 SER A N 1
ATOM 538 C CA . SER A 1 69 ? -7.170 -5.383 11.293 1.00 95.50 69 SER A CA 1
ATOM 539 C C . SER A 1 69 ? -7.787 -5.725 9.928 1.00 95.50 69 SER A C 1
ATOM 541 O O . SER A 1 69 ? -7.128 -6.315 9.075 1.00 95.50 69 SER A O 1
ATOM 543 N N . LYS A 1 70 ? -9.047 -5.330 9.699 1.00 94.56 70 LYS A N 1
ATOM 544 C CA . LYS A 1 70 ? -9.782 -5.570 8.446 1.00 94.56 70 LYS A CA 1
ATOM 545 C C . LYS A 1 70 ? -9.525 -4.505 7.380 1.00 94.56 70 LYS A C 1
ATOM 547 O O . LYS A 1 70 ? -9.960 -4.679 6.242 1.00 94.56 70 LYS A O 1
ATOM 552 N N . ILE A 1 71 ? -8.864 -3.396 7.724 1.00 96.88 71 ILE A N 1
ATOM 553 C CA . ILE A 1 71 ? -8.583 -2.336 6.754 1.00 96.88 71 ILE A CA 1
ATOM 554 C C . ILE A 1 71 ? -7.581 -2.846 5.716 1.00 96.88 71 ILE A C 1
ATOM 556 O O . ILE A 1 71 ? -6.498 -3.335 6.039 1.00 96.88 71 ILE A O 1
ATOM 560 N N . VAL A 1 72 ? -7.917 -2.673 4.439 1.00 97.00 72 VAL A N 1
ATOM 561 C CA . VAL A 1 72 ? -7.024 -3.004 3.330 1.00 97.00 72 VAL A CA 1
ATOM 562 C C . VAL A 1 72 ? -6.176 -1.784 2.993 1.00 97.00 72 VAL A C 1
ATOM 564 O O . VAL A 1 72 ? -6.644 -0.829 2.372 1.00 97.00 72 VAL A O 1
ATOM 567 N N . ILE A 1 73 ? -4.903 -1.836 3.372 1.00 97.38 73 ILE A N 1
ATOM 568 C CA . ILE A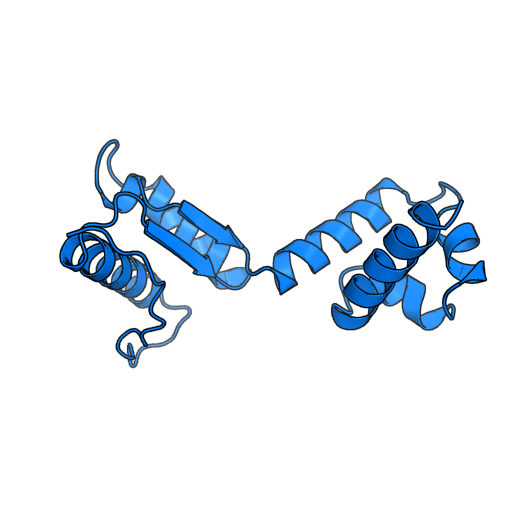 1 73 ? -3.922 -0.807 3.021 1.00 97.38 73 ILE A CA 1
ATOM 569 C C . ILE A 1 73 ? -3.364 -1.077 1.622 1.00 97.38 73 ILE A C 1
ATOM 571 O O . ILE A 1 73 ? -2.890 -2.179 1.336 1.00 97.38 73 ILE A O 1
ATOM 575 N N . ARG A 1 74 ? -3.400 -0.068 0.747 1.00 96.50 74 ARG A N 1
ATOM 576 C CA . ARG A 1 74 ? -2.884 -0.125 -0.627 1.00 96.50 74 ARG A CA 1
ATOM 577 C C . ARG A 1 74 ? -1.789 0.907 -0.857 1.00 96.50 74 ARG A C 1
ATOM 579 O O . ARG A 1 74 ? -1.870 2.036 -0.380 1.00 96.50 74 ARG A O 1
ATOM 586 N N . LEU A 1 75 ? -0.785 0.520 -1.635 1.00 93.88 75 LEU A N 1
ATOM 587 C CA . LEU A 1 75 ? 0.226 1.447 -2.123 1.00 93.88 75 LEU A CA 1
ATOM 588 C C . LEU A 1 75 ? -0.386 2.325 -3.221 1.00 93.88 75 LEU A C 1
ATOM 590 O O . LEU A 1 75 ? -1.076 1.816 -4.109 1.00 93.88 75 LEU A O 1
ATOM 594 N N . GLY A 1 76 ? -0.126 3.630 -3.165 1.00 91.31 76 GLY A N 1
ATOM 595 C CA . GLY A 1 76 ? -0.549 4.603 -4.168 1.00 91.31 76 GLY A CA 1
ATOM 596 C C . GLY A 1 76 ? -0.207 4.134 -5.575 1.00 91.31 76 GLY A C 1
ATOM 597 O O . GLY A 1 76 ? 0.900 3.659 -5.814 1.00 91.31 76 GLY A O 1
ATOM 598 N N . GLY A 1 77 ? -1.146 4.263 -6.518 1.00 85.44 77 GLY A N 1
ATOM 599 C CA . GLY A 1 77 ? -0.993 3.709 -7.872 1.00 85.44 77 GLY A CA 1
ATOM 600 C C . GLY A 1 77 ? 0.277 4.181 -8.588 1.00 85.44 77 GLY A C 1
ATOM 601 O O . GLY A 1 77 ? 0.915 3.404 -9.294 1.00 85.44 77 GLY A O 1
ATOM 602 N N . PHE A 1 78 ? 0.691 5.425 -8.331 1.00 82.81 78 PHE A N 1
ATOM 603 C CA . PHE A 1 78 ? 1.977 5.972 -8.763 1.00 82.81 78 PHE A CA 1
ATOM 604 C C . PHE A 1 78 ? 3.160 5.149 -8.241 1.00 82.81 78 PHE A C 1
ATOM 606 O O . PHE A 1 78 ? 3.997 4.687 -9.018 1.00 82.81 78 PHE A O 1
ATOM 613 N N . HIS A 1 79 ? 3.216 4.950 -6.923 1.00 84.31 79 HIS A N 1
ATOM 614 C CA . HIS A 1 79 ? 4.312 4.249 -6.266 1.00 84.31 79 HIS A CA 1
ATOM 615 C C . HIS A 1 79 ? 4.305 2.773 -6.650 1.00 84.31 79 HIS A C 1
ATOM 617 O O . HIS A 1 79 ? 5.357 2.228 -6.953 1.00 84.31 79 HIS A O 1
ATOM 623 N N . LEU A 1 80 ? 3.123 2.159 -6.757 1.00 85.06 80 LEU A N 1
ATOM 624 C CA . LEU A 1 80 ? 2.964 0.783 -7.214 1.00 85.06 80 LEU A CA 1
ATOM 625 C C . LEU A 1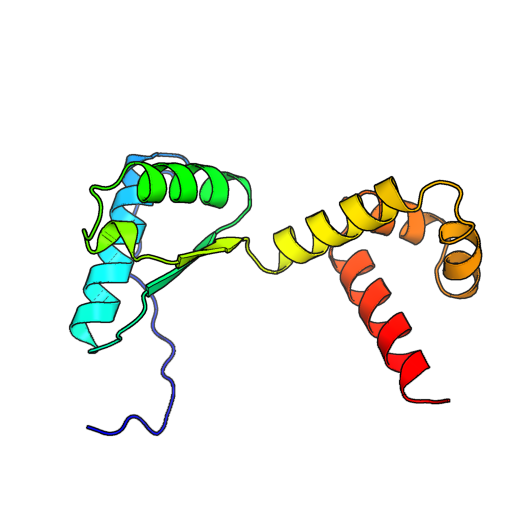 80 ? 3.536 0.578 -8.622 1.00 85.06 80 LEU A C 1
ATOM 627 O O . LEU A 1 80 ? 4.331 -0.336 -8.834 1.00 85.06 80 LEU A O 1
ATOM 631 N N . LEU A 1 81 ? 3.169 1.438 -9.578 1.00 84.56 81 LEU A N 1
ATOM 632 C CA . LEU A 1 81 ? 3.677 1.353 -10.947 1.00 84.56 81 LEU A CA 1
ATOM 633 C C . LEU A 1 81 ? 5.189 1.595 -11.012 1.00 84.56 81 LEU A C 1
ATOM 635 O O . LEU A 1 81 ? 5.893 0.923 -11.772 1.00 84.56 81 LEU A O 1
ATOM 639 N N . SER A 1 82 ? 5.687 2.545 -10.217 1.00 82.75 82 SER A N 1
ATOM 640 C CA . SER A 1 82 ? 7.116 2.837 -10.146 1.00 82.75 82 SER A CA 1
ATOM 641 C C . SER A 1 82 ? 7.899 1.644 -9.592 1.00 82.75 82 SER A C 1
ATOM 643 O O . SER A 1 82 ? 8.829 1.171 -10.244 1.00 82.75 82 SER A O 1
ATOM 645 N N . SER A 1 83 ? 7.467 1.082 -8.457 1.00 85.00 83 SER A N 1
ATOM 646 C CA . SER A 1 83 ? 8.073 -0.107 -7.847 1.00 85.00 83 SER A CA 1
ATOM 647 C C . SER A 1 83 ? 8.038 -1.312 -8.784 1.00 85.00 83 SER A C 1
ATOM 649 O O . SER A 1 83 ? 9.044 -2.004 -8.923 1.00 85.00 83 SER A O 1
ATOM 651 N N . PHE A 1 84 ? 6.919 -1.541 -9.476 1.00 87.00 84 PHE A N 1
ATOM 652 C CA . PHE A 1 84 ? 6.810 -2.619 -10.458 1.00 87.00 84 PHE A CA 1
ATOM 653 C C . PHE A 1 84 ? 7.793 -2.442 -11.618 1.00 87.00 84 PHE A C 1
ATOM 655 O O . PHE A 1 84 ? 8.478 -3.390 -11.990 1.00 87.00 84 PHE A O 1
ATOM 662 N N . SER A 1 85 ? 7.907 -1.228 -12.163 1.00 85.06 85 SER A N 1
ATOM 663 C CA . SER A 1 85 ? 8.810 -0.949 -13.288 1.00 85.06 85 SER A CA 1
ATOM 664 C C . SER A 1 85 ? 10.282 -1.078 -12.888 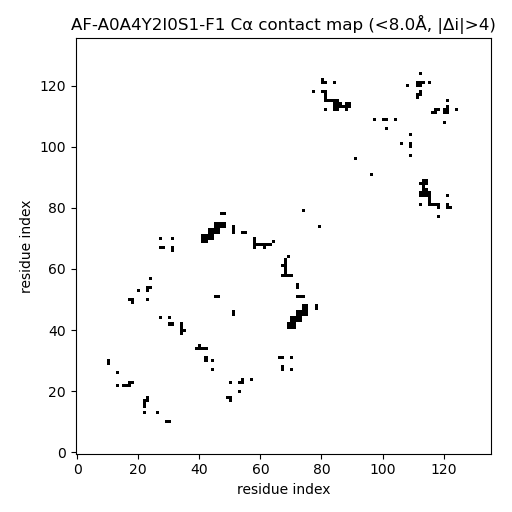1.00 85.06 85 SER A C 1
ATOM 666 O O . SER A 1 85 ? 11.071 -1.635 -13.649 1.00 85.06 85 SER A O 1
ATOM 668 N N . GLY A 1 86 ? 10.640 -0.639 -11.677 1.00 86.06 86 GLY A N 1
ATOM 669 C CA . GLY A 1 86 ? 11.975 -0.847 -11.112 1.00 86.06 86 GLY A CA 1
ATOM 670 C C . GLY A 1 86 ? 12.304 -2.325 -10.905 1.00 86.06 86 GLY A C 1
ATOM 671 O O . GLY A 1 86 ? 13.356 -2.788 -11.335 1.00 86.06 86 GLY A O 1
ATOM 672 N N . ALA A 1 87 ? 11.386 -3.091 -10.307 1.00 89.94 87 ALA A N 1
ATOM 673 C CA . ALA A 1 87 ? 11.564 -4.529 -10.109 1.00 89.94 87 ALA A CA 1
ATOM 674 C C . ALA A 1 87 ? 11.665 -5.282 -11.444 1.00 89.94 87 ALA A C 1
ATOM 676 O O . ALA A 1 87 ? 12.531 -6.138 -11.607 1.00 89.94 87 ALA A O 1
ATOM 677 N N . PHE A 1 88 ? 10.823 -4.930 -12.419 1.00 88.25 88 PHE A N 1
ATOM 678 C CA . PHE A 1 88 ? 10.884 -5.469 -13.774 1.00 88.25 88 PHE A CA 1
ATOM 679 C C . PHE A 1 88 ? 12.244 -5.195 -14.421 1.00 88.25 88 PHE A C 1
ATOM 681 O O 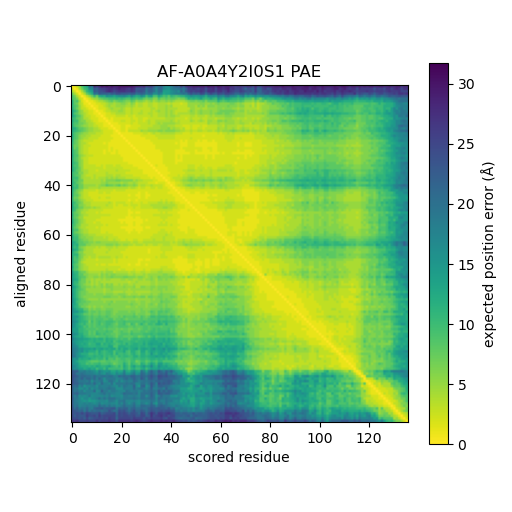. PHE A 1 88 ? 12.877 -6.122 -14.919 1.00 88.25 88 PHE A O 1
ATOM 688 N N . GLY A 1 89 ? 12.718 -3.946 -14.375 1.00 87.31 89 GLY A N 1
ATOM 689 C CA . GLY A 1 89 ? 14.020 -3.571 -14.923 1.00 87.31 89 GLY A CA 1
ATOM 690 C C . GLY A 1 89 ? 15.186 -4.292 -14.252 1.00 87.31 89 GLY A C 1
ATOM 691 O O . GLY A 1 89 ? 16.100 -4.735 -14.944 1.00 87.31 89 GLY A O 1
ATOM 692 N N . TYR A 1 90 ? 15.123 -4.465 -12.931 1.00 90.62 90 TYR A N 1
ATOM 693 C CA . TYR A 1 90 ? 16.123 -5.201 -12.161 1.00 90.62 90 TYR A CA 1
ATOM 694 C C . TYR A 1 90 ? 16.152 -6.695 -12.515 1.00 90.62 90 TYR A C 1
ATOM 696 O O . TYR A 1 90 ? 17.204 -7.224 -12.860 1.00 90.62 90 TYR A O 1
ATOM 704 N N . ILE A 1 91 ? 14.997 -7.373 -12.493 1.00 93.12 91 ILE A N 1
ATOM 705 C CA . ILE A 1 91 ? 14.893 -8.814 -12.790 1.00 93.12 91 ILE A CA 1
ATOM 706 C C . ILE A 1 91 ? 15.294 -9.110 -14.238 1.00 93.12 91 ILE A C 1
ATOM 708 O O . ILE A 1 91 ? 15.937 -10.117 -14.517 1.00 93.12 91 ILE A O 1
ATOM 712 N N . MET A 1 92 ? 14.918 -8.231 -15.167 1.00 90.00 92 MET A N 1
ATOM 713 C CA . MET A 1 92 ? 15.156 -8.407 -16.600 1.00 90.00 92 MET A CA 1
ATOM 714 C C . MET A 1 92 ? 16.503 -7.834 -17.058 1.00 90.00 92 MET A C 1
ATOM 716 O O . MET A 1 92 ? 16.737 -7.700 -18.265 1.00 90.00 92 MET A O 1
ATOM 720 N N . GLN A 1 93 ? 17.398 -7.474 -16.140 1.00 91.19 93 GLN A N 1
ATOM 721 C CA . GLN A 1 93 ? 18.711 -6.960 -16.501 1.00 91.19 93 GLN A CA 1
ATOM 722 C C . GLN A 1 93 ? 19.483 -7.995 -17.339 1.00 91.19 93 GLN A C 1
ATOM 724 O O . GLN A 1 93 ? 19.579 -9.165 -16.982 1.00 91.19 93 GLN A O 1
ATOM 729 N N . GLY A 1 94 ? 20.013 -7.569 -18.491 1.00 90.81 94 GLY A N 1
ATOM 730 C CA . GLY A 1 94 ? 20.745 -8.446 -19.418 1.00 90.81 94 GLY A CA 1
ATOM 731 C C . GLY A 1 94 ? 19.872 -9.324 -20.327 1.00 90.81 94 GLY A C 1
ATOM 732 O O . GLY A 1 94 ? 20.408 -10.053 -21.152 1.00 90.81 94 GLY A O 1
ATOM 733 N N . SER A 1 95 ? 18.541 -9.233 -20.238 1.00 92.94 95 SER A N 1
ATOM 734 C CA . SER A 1 95 ? 17.620 -10.020 -21.081 1.00 92.94 95 SER A CA 1
ATOM 735 C C . SER A 1 95 ? 17.473 -9.523 -22.526 1.00 92.94 95 SER A C 1
ATOM 737 O O . SER A 1 95 ? 16.766 -10.146 -23.316 1.00 92.94 95 SER A O 1
ATOM 739 N N . GLY A 1 96 ? 18.062 -8.377 -22.877 1.00 90.06 96 GLY A N 1
ATOM 740 C CA . GLY A 1 96 ? 17.784 -7.697 -24.145 1.00 90.06 96 GLY A CA 1
ATOM 741 C C . GLY A 1 96 ? 16.560 -6.765 -24.104 1.00 90.06 96 GLY A C 1
ATOM 742 O O . GLY A 1 96 ? 16.212 -6.149 -25.114 1.00 90.06 96 GLY A O 1
ATOM 743 N N . ILE A 1 97 ? 15.859 -6.658 -22.962 1.00 86.88 97 ILE A N 1
ATOM 744 C CA . ILE A 1 97 ? 14.627 -5.855 -22.858 1.00 86.88 97 ILE A CA 1
ATOM 745 C C . ILE A 1 97 ? 14.880 -4.363 -23.090 1.00 86.88 97 ILE A C 1
ATOM 747 O O . ILE A 1 97 ? 14.050 -3.679 -23.687 1.00 86.88 97 ILE A O 1
ATOM 751 N N . LYS A 1 98 ? 16.032 -3.845 -22.650 1.00 87.25 98 LYS A N 1
ATOM 752 C CA . LYS A 1 98 ? 16.388 -2.433 -22.818 1.00 87.25 98 LYS A CA 1
ATOM 753 C C . LYS A 1 98 ? 16.614 -2.123 -24.295 1.00 87.25 98 LYS A C 1
ATOM 755 O O . LYS A 1 98 ? 16.132 -1.112 -24.795 1.00 87.25 98 LYS A O 1
ATOM 760 N N . GLU A 1 99 ? 17.282 -3.027 -24.996 1.00 89.06 99 GLU A N 1
ATOM 761 C CA . GLU A 1 99 ? 17.560 -2.970 -26.423 1.00 89.06 99 GLU A CA 1
ATOM 762 C C . GLU A 1 99 ? 16.252 -3.019 -27.220 1.00 89.06 99 GLU A C 1
ATOM 764 O O . GLU A 1 99 ? 16.013 -2.147 -28.054 1.00 89.06 99 GLU A O 1
ATOM 769 N N . MET A 1 100 ? 15.348 -3.953 -26.898 1.00 87.12 100 MET A N 1
ATOM 770 C CA . MET A 1 100 ? 14.008 -4.013 -27.497 1.00 87.12 100 MET A CA 1
ATOM 771 C C . MET A 1 100 ? 13.229 -2.704 -27.292 1.00 87.12 100 MET A C 1
ATOM 773 O O . MET A 1 100 ? 12.634 -2.177 -28.232 1.00 87.12 100 MET A O 1
ATOM 777 N N . LEU A 1 101 ? 13.227 -2.163 -26.071 1.00 84.69 101 LEU A N 1
ATOM 778 C CA . LEU A 1 101 ? 12.495 -0.938 -25.747 1.00 84.69 101 LEU A CA 1
ATOM 779 C C . LEU A 1 101 ? 13.120 0.306 -26.395 1.00 84.69 101 LEU A C 1
ATOM 781 O O . LEU A 1 101 ? 12.400 1.264 -26.675 1.00 84.69 101 LEU A O 1
ATOM 785 N N . SER A 1 102 ? 14.420 0.283 -26.701 1.00 87.62 102 SER A N 1
ATOM 786 C CA . SER A 1 102 ? 15.120 1.373 -27.399 1.00 87.62 102 SER A CA 1
ATOM 787 C C . SER A 1 102 ? 14.658 1.604 -28.836 1.00 87.62 102 SER A C 1
ATOM 789 O O . SER A 1 102 ? 14.830 2.697 -29.365 1.00 87.62 102 SER A O 1
ATOM 791 N N . ILE A 1 103 ? 13.980 0.622 -29.438 1.00 86.50 103 ILE A N 1
ATOM 792 C CA . ILE A 1 103 ? 13.325 0.769 -30.747 1.00 86.50 103 ILE A CA 1
ATOM 793 C C . ILE A 1 103 ? 12.146 1.756 -30.665 1.00 86.50 103 ILE A C 1
ATOM 795 O O . ILE A 1 103 ? 11.773 2.366 -31.664 1.00 86.50 103 ILE A O 1
ATOM 799 N N . ILE A 1 104 ? 11.540 1.903 -29.483 1.00 81.81 104 ILE A N 1
ATOM 800 C CA . ILE A 1 104 ? 10.311 2.679 -29.269 1.00 81.81 104 ILE A CA 1
ATOM 801 C C . ILE A 1 104 ? 10.600 3.969 -28.494 1.00 81.81 104 ILE A C 1
ATOM 803 O O . ILE A 1 104 ? 10.001 5.007 -28.771 1.00 81.81 104 ILE A O 1
ATOM 807 N N . TYR A 1 105 ? 11.513 3.919 -27.523 1.00 81.62 105 TYR A N 1
ATOM 808 C CA . TYR A 1 105 ? 11.775 5.019 -26.599 1.00 81.62 105 TYR A CA 1
ATOM 809 C C . TYR A 1 105 ? 13.195 5.561 -26.718 1.00 81.62 105 TYR A C 1
ATOM 811 O O . TYR A 1 105 ? 14.155 4.821 -26.917 1.00 81.62 105 TYR A O 1
ATOM 819 N N . ALA A 1 106 ? 13.335 6.867 -26.479 1.00 84.19 106 ALA A N 1
ATOM 820 C CA . ALA A 1 106 ? 14.641 7.505 -26.390 1.00 84.19 106 ALA A CA 1
ATOM 821 C C . ALA A 1 106 ? 15.476 6.896 -25.238 1.00 84.19 106 ALA A C 1
ATOM 823 O O . ALA A 1 106 ? 14.933 6.707 -24.144 1.00 84.19 106 ALA A O 1
ATOM 824 N N . PRO A 1 107 ? 16.793 6.674 -25.418 1.00 80.56 107 PRO A N 1
ATOM 825 C CA . PRO A 1 107 ? 17.651 6.011 -24.428 1.00 80.56 107 PRO A CA 1
ATOM 826 C C . PRO A 1 107 ? 17.552 6.584 -23.005 1.00 80.56 107 PRO A C 1
ATOM 828 O O . PRO A 1 107 ? 17.384 5.836 -22.046 1.00 80.56 107 PRO A O 1
ATOM 831 N N . ASN A 1 108 ? 17.521 7.916 -22.871 1.00 80.62 108 ASN A N 1
ATOM 832 C CA . ASN A 1 108 ? 17.406 8.610 -21.578 1.00 80.62 108 ASN A CA 1
ATOM 833 C C . ASN A 1 108 ? 16.096 8.320 -20.822 1.00 80.62 108 ASN A C 1
ATOM 835 O O . ASN A 1 108 ? 16.008 8.543 -19.615 1.00 80.62 108 ASN A O 1
ATOM 839 N N . SER A 1 109 ? 15.058 7.873 -21.529 1.00 79.88 109 SER A N 1
ATOM 840 C CA . SER A 1 109 ? 13.774 7.492 -20.937 1.00 79.88 109 SER A CA 1
ATOM 841 C C . SER A 1 109 ? 13.808 6.067 -20.387 1.00 79.88 109 SER A C 1
ATOM 843 O O . SER A 1 109 ? 13.168 5.787 -19.376 1.00 79.88 109 SER A O 1
ATOM 845 N N . LEU A 1 110 ? 14.587 5.178 -21.007 1.00 83.19 110 LEU A N 1
ATOM 846 C CA . LEU A 1 110 ? 14.676 3.771 -20.619 1.00 83.19 110 LEU A CA 1
ATOM 847 C C . LEU A 1 110 ? 15.309 3.599 -19.248 1.00 83.19 110 LEU A C 1
ATOM 849 O O . LEU A 1 110 ? 14.775 2.866 -18.422 1.00 83.19 110 LEU A O 1
ATOM 853 N N . ASP A 1 111 ? 16.405 4.312 -18.988 1.00 81.31 111 ASP A N 1
ATOM 854 C CA . ASP A 1 111 ? 17.078 4.237 -17.692 1.00 81.31 111 ASP A CA 1
ATOM 855 C C . ASP A 1 111 ? 16.150 4.697 -16.574 1.00 81.31 111 ASP A C 1
ATOM 857 O O . ASP A 1 111 ? 16.030 4.033 -15.549 1.00 81.31 111 ASP A O 1
ATOM 861 N N . LYS A 1 112 ? 15.405 5.781 -16.795 1.00 81.25 112 LYS A N 1
ATOM 862 C CA . LYS A 1 112 ? 14.452 6.294 -15.807 1.00 81.25 112 LYS A CA 1
ATOM 863 C C . LYS A 1 112 ? 13.258 5.361 -15.592 1.00 81.25 112 LYS A C 1
ATOM 865 O O . LYS A 1 112 ? 12.789 5.232 -14.463 1.00 81.25 112 LYS A O 1
ATOM 870 N N . MET A 1 113 ? 12.790 4.711 -16.657 1.00 80.75 113 MET A N 1
ATOM 871 C CA . MET A 1 113 ? 11.687 3.752 -16.611 1.00 80.75 113 MET A CA 1
ATOM 872 C C . MET A 1 113 ? 12.068 2.465 -15.868 1.00 80.75 113 MET A C 1
ATOM 874 O O . MET A 1 113 ? 11.325 2.000 -15.008 1.00 80.75 113 MET A O 1
ATOM 878 N N . LEU A 1 114 ? 13.237 1.900 -16.175 1.00 82.81 114 LEU A N 1
ATOM 879 C CA . LEU A 1 114 ? 13.691 0.618 -15.626 1.00 82.81 114 LEU A CA 1
ATOM 880 C C . LEU A 1 114 ? 14.301 0.737 -14.220 1.00 82.81 114 LEU A C 1
ATOM 882 O O . LEU A 1 114 ? 14.491 -0.277 -13.559 1.00 82.81 114 LEU A O 1
ATOM 886 N N . THR A 1 115 ? 14.586 1.953 -13.742 1.00 79.81 115 THR A N 1
ATOM 887 C CA . THR A 1 115 ? 15.137 2.202 -12.394 1.00 79.81 115 THR A CA 1
ATOM 888 C C . THR A 1 115 ? 14.134 2.827 -11.423 1.00 79.81 115 THR A C 1
ATOM 890 O O . THR A 1 115 ? 14.533 3.273 -10.352 1.00 79.81 115 THR A O 1
ATOM 893 N N . SER A 1 116 ? 12.834 2.866 -11.754 1.00 70.88 116 SER A N 1
ATOM 894 C CA . SER A 1 116 ? 11.768 3.451 -10.908 1.00 70.88 116 SER A CA 1
ATOM 895 C C . SER A 1 116 ? 11.918 4.949 -10.579 1.00 70.88 116 SER A C 1
ATOM 897 O O . SER A 1 116 ? 11.306 5.453 -9.640 1.00 70.88 116 SER A O 1
ATOM 899 N N . ASN A 1 117 ? 12.705 5.688 -11.369 1.00 68.00 117 ASN A N 1
ATOM 900 C CA . ASN A 1 117 ? 13.026 7.096 -11.108 1.00 68.00 117 ASN A CA 1
ATOM 901 C C . ASN A 1 117 ? 12.192 8.100 -11.927 1.00 68.00 117 ASN A C 1
ATOM 903 O O . ASN A 1 117 ? 12.307 9.304 -11.705 1.00 68.00 117 ASN A O 1
ATOM 907 N N . ALA A 1 118 ? 11.354 7.653 -12.875 1.00 65.62 118 ALA A N 1
ATOM 908 C CA . ALA A 1 118 ? 10.400 8.537 -13.556 1.00 65.62 118 ALA A CA 1
ATOM 909 C C . ALA A 1 118 ? 9.075 7.844 -13.896 1.00 65.62 118 ALA A C 1
ATOM 911 O O . ALA A 1 118 ? 8.942 7.109 -14.874 1.00 65.62 118 ALA A O 1
ATOM 912 N N . HIS A 1 119 ? 8.057 8.174 -13.113 1.00 61.16 119 HIS A N 1
ATOM 913 C CA . HIS A 1 119 ? 6.699 7.638 -13.179 1.00 61.16 119 HIS A CA 1
ATOM 914 C C . HIS A 1 119 ? 5.968 7.895 -14.497 1.00 61.16 119 HIS A C 1
ATOM 916 O O . HIS A 1 119 ? 5.338 6.984 -15.029 1.00 61.16 119 HIS A O 1
ATOM 922 N N . TRP A 1 120 ? 6.041 9.115 -15.041 1.00 59.47 120 TRP A N 1
ATOM 923 C CA . TRP A 1 120 ? 5.378 9.456 -16.304 1.00 59.47 120 TRP A CA 1
ATOM 924 C C . TRP A 1 120 ? 5.972 8.650 -17.455 1.00 59.47 120 TRP A C 1
ATOM 926 O O . TRP A 1 120 ? 5.253 8.181 -18.335 1.00 59.47 120 TRP A O 1
ATOM 936 N N . THR A 1 121 ? 7.283 8.430 -17.401 1.00 62.91 121 THR A N 1
ATOM 937 C CA . THR A 1 121 ? 8.007 7.614 -18.367 1.00 62.91 121 THR A CA 1
ATOM 938 C C . THR A 1 121 ? 7.618 6.141 -18.249 1.00 62.91 121 THR A C 1
ATOM 940 O O . THR A 1 121 ? 7.391 5.505 -19.275 1.00 62.91 121 THR A O 1
ATOM 943 N N . CYS A 1 122 ? 7.435 5.617 -17.029 1.00 62.66 122 CYS A N 1
ATOM 944 C CA . CYS A 1 122 ? 6.893 4.272 -16.814 1.00 62.66 122 CYS A CA 1
ATOM 945 C C . CYS A 1 122 ? 5.476 4.123 -17.379 1.00 62.66 122 CYS A C 1
ATOM 947 O O . CYS A 1 122 ? 5.210 3.185 -18.125 1.00 62.66 122 CYS A O 1
ATOM 949 N N . LEU A 1 123 ? 4.567 5.052 -17.071 1.00 65.31 123 LEU A N 1
ATOM 950 C CA . LEU A 1 123 ? 3.176 4.989 -17.530 1.00 65.31 123 LEU A CA 1
ATOM 951 C C . LEU A 1 123 ? 3.071 4.997 -19.062 1.00 65.31 123 LEU A C 1
ATOM 953 O O . LEU A 1 123 ? 2.377 4.158 -19.636 1.00 65.31 123 LEU A O 1
ATOM 957 N N . LEU A 1 124 ? 3.800 5.896 -19.731 1.00 65.19 124 LEU A N 1
ATOM 958 C CA . LEU A 1 124 ? 3.862 5.943 -21.196 1.00 65.19 124 LEU A CA 1
ATOM 959 C C . LEU A 1 124 ? 4.530 4.690 -21.788 1.00 65.19 124 LEU A C 1
ATOM 961 O O . LEU A 1 124 ? 4.103 4.215 -22.842 1.00 65.19 124 LEU A O 1
ATOM 965 N N . GLY A 1 125 ? 5.529 4.139 -21.090 1.00 63.28 125 GLY A N 1
ATOM 966 C CA . GLY A 1 125 ? 6.150 2.830 -21.321 1.00 63.28 125 GLY A CA 1
ATOM 967 C C . GLY A 1 125 ? 5.135 1.696 -21.468 1.00 63.28 125 GLY A C 1
ATOM 968 O O . GLY A 1 125 ? 5.029 1.016 -22.491 1.00 63.28 125 GLY A O 1
ATOM 969 N N . TRP A 1 126 ? 4.339 1.520 -20.417 1.00 66.44 126 TRP A N 1
ATOM 970 C CA . TRP A 1 126 ? 3.364 0.439 -20.319 1.00 66.44 126 TRP A CA 1
ATOM 971 C C . TRP A 1 126 ? 2.181 0.613 -21.276 1.00 66.44 126 TRP A C 1
ATOM 973 O O . TRP A 1 126 ? 1.727 -0.367 -21.871 1.00 66.44 126 TRP A O 1
ATOM 983 N N . ILE A 1 127 ? 1.708 1.845 -21.490 1.00 66.81 127 ILE A N 1
ATOM 984 C CA . ILE A 1 127 ? 0.608 2.112 -22.427 1.00 66.81 127 ILE A CA 1
ATOM 985 C C . ILE A 1 127 ? 0.996 1.737 -23.864 1.00 66.81 127 ILE A C 1
ATOM 987 O O . ILE A 1 127 ? 0.199 1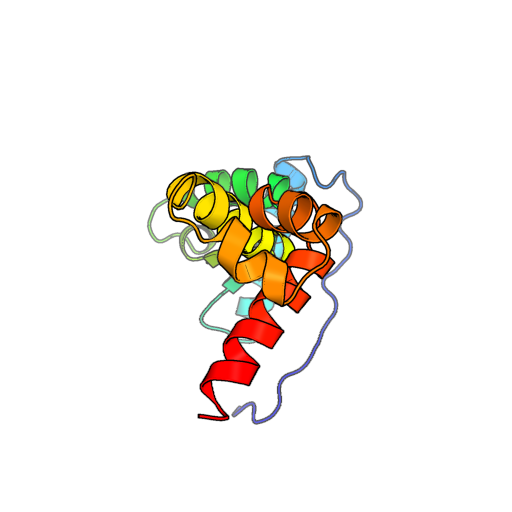.087 -24.542 1.00 66.81 127 ILE A O 1
ATOM 991 N N . ALA A 1 128 ? 2.202 2.072 -24.340 1.00 62.38 128 ALA A N 1
ATOM 992 C CA . ALA A 1 128 ? 2.570 1.740 -25.722 1.00 62.38 128 ALA A CA 1
ATOM 993 C C . ALA A 1 128 ? 2.796 0.232 -25.930 1.00 62.38 128 ALA A C 1
ATOM 995 O O . ALA A 1 128 ? 2.419 -0.302 -26.976 1.00 62.38 128 ALA A O 1
ATOM 996 N N . LEU A 1 129 ? 3.336 -0.476 -24.927 1.00 61.97 129 LEU A N 1
ATOM 997 C CA . LEU A 1 129 ? 3.448 -1.942 -24.953 1.00 61.97 129 LEU A CA 1
ATOM 998 C C . LEU A 1 129 ? 2.072 -2.613 -25.093 1.00 61.97 129 LEU A C 1
ATOM 1000 O O . LEU A 1 129 ? 1.899 -3.526 -25.904 1.00 61.97 129 LEU A O 1
ATOM 1004 N N . LEU A 1 130 ? 1.073 -2.138 -24.342 1.00 64.44 130 LEU A N 1
ATOM 1005 C CA . LEU A 1 130 ? -0.292 -2.669 -24.395 1.00 64.44 130 LEU A CA 1
ATOM 1006 C C . LEU A 1 130 ? -1.032 -2.279 -25.681 1.00 64.44 130 LEU A C 1
ATOM 1008 O O . LEU A 1 130 ? -1.787 -3.089 -26.220 1.00 64.44 130 LEU A O 1
ATOM 1012 N N . TRP A 1 131 ? -0.801 -1.071 -26.203 1.00 57.97 131 TRP A N 1
ATOM 1013 C CA . TRP A 1 131 ? -1.420 -0.605 -27.445 1.00 57.97 131 TRP A CA 1
ATOM 1014 C C . TRP A 1 131 ? -0.946 -1.405 -28.665 1.00 57.97 131 TRP A C 1
ATOM 1016 O O . TRP A 1 131 ? -1.742 -1.705 -29.555 1.00 57.97 131 TRP A O 1
ATOM 1026 N N . ARG A 1 132 ? 0.318 -1.851 -28.679 1.00 56.84 132 ARG A N 1
ATOM 1027 C CA . ARG A 1 132 ? 0.842 -2.697 -29.758 1.00 56.84 132 ARG A CA 1
ATOM 1028 C C . ARG A 1 132 ? 0.210 -4.092 -29.767 1.00 56.84 132 ARG A C 1
ATOM 1030 O O . ARG A 1 132 ? -0.109 -4.590 -30.837 1.00 56.84 132 ARG A O 1
ATOM 1037 N N . LYS A 1 133 ? -0.060 -4.695 -28.602 1.00 53.56 133 LYS A N 1
ATOM 1038 C CA . LYS A 1 133 ? -0.678 -6.034 -28.510 1.00 53.56 133 LYS A CA 1
ATOM 1039 C C . LYS A 1 133 ? -2.118 -6.089 -29.049 1.00 53.56 133 LYS A C 1
ATOM 1041 O O . LYS A 1 133 ? -2.595 -7.167 -29.367 1.00 53.56 133 LYS A O 1
ATOM 1046 N N . LYS A 1 134 ? -2.815 -4.949 -29.145 1.00 51.00 134 LYS A N 1
ATOM 1047 C CA . LYS A 1 134 ? -4.175 -4.867 -29.711 1.00 51.00 134 LYS A CA 1
ATOM 1048 C C . LYS A 1 134 ? -4.222 -4.675 -31.232 1.00 51.00 134 LYS A C 1
ATOM 1050 O O . LYS A 1 134 ? -5.308 -4.752 -31.790 1.00 51.00 134 LYS A O 1
ATOM 1055 N N . ASN A 1 135 ? -3.089 -4.400 -31.878 1.00 51.25 135 ASN A N 1
ATOM 1056 C CA . ASN A 1 135 ? -3.018 -4.073 -33.307 1.00 51.25 135 ASN A CA 1
ATOM 1057 C C . ASN A 1 135 ? -2.200 -5.099 -34.122 1.00 51.25 135 ASN A C 1
ATOM 1059 O O . ASN A 1 135 ? -1.685 -4.759 -35.186 1.00 51.25 135 ASN A O 1
ATOM 1063 N N . TYR A 1 136 ? -2.085 -6.332 -33.618 1.00 48.75 136 TYR A N 1
ATOM 1064 C CA . TYR A 1 136 ? -1.625 -7.512 -34.356 1.00 48.75 136 TYR A CA 1
ATOM 1065 C C . TYR A 1 136 ? -2.649 -8.631 -34.208 1.00 48.75 136 TYR A C 1
ATOM 1067 O O . TYR A 1 136 ? -3.168 -8.783 -33.076 1.00 48.75 136 TYR A O 1
#